Protein AF-A0A0M3J965-F1 (afdb_monomer)

pLDDT: mean 76.83, std 12.23, range [41.34, 92.38]

Structure (mmCIF, N/CA/C/O backbone):
data_AF-A0A0M3J965-F1
#
_entry.id   AF-A0A0M3J965-F1
#
loop_
_atom_site.group_PDB
_atom_site.id
_atom_site.type_symbol
_atom_site.label_atom_id
_atom_site.label_alt_id
_atom_site.label_comp_id
_atom_site.label_asym_id
_atom_site.label_entity_id
_atom_site.label_seq_id
_atom_site.pdbx_PDB_ins_code
_atom_site.Cartn_x
_atom_site.Cartn_y
_atom_site.Cartn_z
_atom_site.occupancy
_atom_site.B_iso_or_equiv
_atom_site.auth_seq_id
_atom_site.auth_comp_id
_atom_site.auth_asym_id
_atom_site.auth_atom_id
_atom_site.pdbx_PDB_model_num
ATOM 1 N N . MET A 1 1 ? -10.597 6.550 -4.125 1.00 47.22 1 MET A N 1
ATOM 2 C CA . MET A 1 1 ? -11.793 6.834 -3.295 1.00 47.22 1 MET A CA 1
ATOM 3 C C . MET A 1 1 ? -11.496 6.841 -1.793 1.00 47.22 1 MET A C 1
ATOM 5 O O . MET A 1 1 ? -12.184 7.554 -1.084 1.00 47.22 1 MET A O 1
ATOM 9 N N . ALA A 1 2 ? -10.464 6.140 -1.300 1.00 57.38 2 ALA A N 1
ATOM 10 C CA . ALA A 1 2 ? -10.104 6.137 0.127 1.00 57.38 2 ALA A CA 1
ATOM 11 C C . ALA A 1 2 ? -9.516 7.458 0.677 1.00 57.38 2 ALA A C 1
ATOM 13 O O . ALA A 1 2 ? -9.455 7.617 1.883 1.00 57.38 2 ALA A O 1
ATOM 14 N N . SER A 1 3 ? -9.083 8.391 -0.177 1.00 63.56 3 SER A N 1
ATOM 15 C CA . SER A 1 3 ? -8.498 9.682 0.228 1.00 63.56 3 SER A CA 1
ATOM 16 C C . SER A 1 3 ? -9.486 10.854 0.233 1.00 63.56 3 SER A C 1
ATOM 18 O O . SER A 1 3 ? -9.107 11.964 0.582 1.00 63.56 3 SER A O 1
ATOM 20 N N . LEU A 1 4 ? -10.724 10.639 -0.228 1.00 69.25 4 LEU A N 1
ATOM 21 C CA . LEU A 1 4 ? -11.723 11.704 -0.407 1.00 69.25 4 LEU A CA 1
ATOM 22 C C . LEU A 1 4 ? -12.618 11.862 0.832 1.00 69.25 4 LEU A C 1
ATOM 24 O O . LEU A 1 4 ? -13.095 12.950 1.124 1.00 69.25 4 LEU A O 1
ATOM 28 N N . LEU A 1 5 ? -12.813 10.772 1.570 1.00 69.06 5 LEU A N 1
ATOM 29 C CA . LEU A 1 5 ? -13.426 10.755 2.893 1.00 69.06 5 LEU A CA 1
ATOM 30 C C . LEU A 1 5 ? -12.266 10.741 3.891 1.00 69.06 5 LEU A C 1
ATOM 32 O O . LEU A 1 5 ? -11.363 9.927 3.712 1.00 69.06 5 LEU A O 1
ATOM 36 N N . SER A 1 6 ? -12.259 11.620 4.891 1.00 68.75 6 SER A N 1
ATOM 37 C CA . SER A 1 6 ? -11.202 11.792 5.906 1.00 68.75 6 SER A CA 1
ATOM 38 C C . SER A 1 6 ? -11.036 10.572 6.833 1.00 68.75 6 SER A C 1
ATOM 40 O O . SER A 1 6 ? -11.155 10.659 8.048 1.00 68.75 6 SER A O 1
ATOM 42 N N . ILE A 1 7 ? -10.785 9.394 6.266 1.00 73.00 7 ILE A N 1
ATOM 43 C CA . ILE A 1 7 ? -10.760 8.101 6.959 1.00 73.00 7 ILE A CA 1
ATOM 44 C C . ILE A 1 7 ? -9.560 7.991 7.915 1.00 73.00 7 ILE A C 1
ATOM 46 O O . ILE A 1 7 ? -9.547 7.130 8.789 1.00 73.00 7 ILE A O 1
ATOM 50 N N . ASP A 1 8 ? -8.574 8.878 7.781 1.00 73.94 8 ASP A N 1
ATOM 51 C CA . ASP A 1 8 ? -7.405 8.939 8.659 1.00 73.94 8 ASP A CA 1
ATOM 52 C C . ASP A 1 8 ? -7.667 9.656 10.001 1.00 73.94 8 ASP A C 1
ATOM 54 O O . ASP A 1 8 ? -6.795 9.629 10.867 1.00 73.94 8 ASP A O 1
ATOM 58 N N . GLU A 1 9 ? -8.852 10.249 10.217 1.00 79.50 9 GLU A N 1
ATOM 59 C CA . GLU A 1 9 ? -9.217 10.871 11.505 1.00 79.50 9 GLU A CA 1
ATOM 60 C C . GLU A 1 9 ? -9.476 9.845 12.619 1.00 79.50 9 GLU A C 1
ATOM 62 O O . GLU A 1 9 ? -9.214 10.125 13.788 1.00 79.50 9 GLU A O 1
ATOM 67 N N . VAL A 1 10 ? -9.977 8.652 12.276 1.00 85.06 10 VAL A N 1
ATOM 68 C CA . VAL A 1 10 ? -10.276 7.593 13.250 1.00 85.06 10 VAL A CA 1
ATOM 69 C C . VAL A 1 10 ? -9.275 6.458 13.088 1.00 85.06 10 VAL A C 1
ATOM 71 O O . VAL A 1 10 ? -9.295 5.709 12.108 1.00 85.06 10 VAL A O 1
ATOM 74 N N . GLN A 1 11 ? -8.404 6.321 14.083 1.00 88.12 11 GLN A N 1
ATOM 75 C CA . GLN A 1 11 ? -7.373 5.292 14.130 1.00 88.12 11 GLN A CA 1
ATOM 76 C C . GLN A 1 11 ? -7.727 4.213 15.150 1.00 88.12 11 GLN A C 1
ATOM 78 O O . GLN A 1 11 ? -8.339 4.481 16.183 1.00 88.12 11 GLN A O 1
ATOM 83 N N . TYR A 1 12 ? -7.314 2.988 14.850 1.00 87.50 12 TYR A N 1
ATOM 84 C CA . TYR A 1 12 ? -7.466 1.836 15.725 1.00 87.50 12 TYR A CA 1
ATOM 85 C C . TYR A 1 12 ? -6.090 1.300 16.100 1.00 87.50 12 TYR A C 1
ATOM 87 O O . TYR A 1 12 ? -5.164 1.288 15.284 1.00 87.50 12 TYR A O 1
ATOM 95 N N . GLU A 1 13 ? -5.982 0.828 17.335 1.00 89.00 13 GLU A N 1
ATOM 96 C CA . GLU A 1 13 ? -4.768 0.221 17.857 1.00 89.00 13 GLU A CA 1
ATOM 97 C C . GLU A 1 13 ? -4.717 -1.268 17.487 1.00 89.00 13 GLU A C 1
ATOM 99 O O . GLU A 1 13 ? -5.647 -2.040 17.744 1.00 89.00 13 GLU A O 1
ATOM 104 N N . CYS A 1 14 ? -3.616 -1.685 16.863 1.00 89.06 14 CYS A N 1
ATOM 105 C CA . CYS A 1 14 ? -3.306 -3.097 16.671 1.00 89.06 14 CYS A CA 1
ATOM 106 C C . CYS A 1 14 ? -2.691 -3.688 17.952 1.00 89.06 14 CYS A C 1
ATOM 108 O O . CYS A 1 14 ? -2.059 -2.982 18.727 1.00 89.06 14 CYS A O 1
ATOM 110 N N . SER A 1 15 ? -2.747 -5.014 18.133 1.00 84.81 15 SER A N 1
ATOM 111 C CA . SER A 1 15 ? -2.107 -5.712 19.267 1.00 84.81 15 SER A CA 1
ATOM 112 C C . SER A 1 15 ? -0.594 -5.464 19.414 1.00 84.81 15 SER A C 1
ATOM 114 O O . SER A 1 15 ? -0.018 -5.838 20.428 1.00 84.81 15 SER A O 1
ATOM 116 N N . CYS A 1 16 ? 0.062 -4.895 18.399 1.00 85.62 16 CYS A N 1
ATOM 117 C CA . CYS A 1 16 ? 1.473 -4.509 18.428 1.00 85.62 16 CYS A CA 1
ATOM 118 C C . CYS A 1 16 ? 1.728 -3.064 18.901 1.00 85.62 16 CYS A C 1
ATOM 120 O O . CYS A 1 16 ? 2.887 -2.665 18.941 1.00 85.62 16 CYS A O 1
ATOM 122 N N . GLY A 1 17 ? 0.686 -2.282 19.215 1.00 86.25 17 GLY A N 1
ATOM 123 C CA . GLY A 1 17 ? 0.785 -0.874 19.630 1.00 86.25 17 GLY A CA 1
ATOM 124 C C . GLY A 1 17 ? 0.841 0.145 18.483 1.00 86.25 17 GLY A C 1
ATOM 125 O O . GLY A 1 17 ? 1.032 1.332 18.727 1.00 86.25 17 GLY A O 1
ATOM 126 N N . GLU A 1 18 ? 0.681 -0.298 17.231 1.00 87.56 18 GLU A N 1
ATOM 127 C CA . GLU A 1 18 ? 0.645 0.593 16.063 1.00 87.56 18 GLU A CA 1
ATOM 128 C C . GLU A 1 18 ? -0.777 1.119 15.831 1.00 87.56 18 GLU A C 1
ATOM 130 O O . GLU A 1 18 ? -1.736 0.336 15.815 1.00 87.56 18 GLU A O 1
ATOM 135 N N . TRP A 1 19 ? -0.898 2.426 15.591 1.00 86.25 19 TRP A N 1
ATOM 136 C CA . TRP A 1 19 ? -2.164 3.102 15.312 1.00 86.25 19 TRP A CA 1
ATOM 137 C C . TRP A 1 19 ? -2.344 3.265 13.808 1.00 86.25 19 TRP A C 1
ATOM 139 O O . TRP A 1 19 ? -1.516 3.859 13.123 1.00 86.25 19 TRP A O 1
ATOM 149 N N . SER A 1 20 ? -3.433 2.726 13.265 1.00 86.88 20 SER A N 1
ATOM 150 C CA . SER A 1 20 ? -3.720 2.863 11.835 1.00 86.88 20 SER A CA 1
ATOM 151 C C . SER A 1 20 ? -5.213 2.934 11.548 1.00 86.88 20 SER A C 1
ATOM 153 O O . SER A 1 20 ? -6.047 2.447 12.311 1.00 86.88 20 SER A O 1
ATOM 155 N N . SER A 1 21 ? -5.560 3.580 10.439 1.00 87.44 21 SER A N 1
ATOM 156 C CA . SER A 1 21 ? -6.936 3.707 9.959 1.00 87.44 21 SER A CA 1
ATOM 157 C C . SER A 1 21 ? -7.501 2.332 9.589 1.00 87.44 21 SER A C 1
ATOM 159 O O . SER A 1 21 ? -6.781 1.474 9.068 1.00 87.44 21 SER A O 1
ATOM 161 N N . LEU A 1 22 ? -8.811 2.137 9.771 1.00 85.56 22 LEU A N 1
ATOM 162 C CA . LEU A 1 22 ? -9.478 0.844 9.541 1.00 85.56 22 LEU A CA 1
ATOM 163 C C . LEU A 1 22 ? -9.214 0.256 8.139 1.00 85.56 22 LEU A C 1
ATOM 165 O O . LEU A 1 22 ? -9.079 -0.952 7.991 1.00 85.56 22 LEU A O 1
ATOM 169 N N . ASN A 1 23 ? -9.063 1.105 7.118 1.00 84.94 23 ASN A N 1
ATOM 170 C CA . ASN A 1 23 ? -8.799 0.690 5.733 1.00 84.94 23 ASN A CA 1
ATOM 171 C C . ASN A 1 23 ? -7.452 -0.016 5.515 1.00 84.94 23 ASN A C 1
ATOM 173 O O . ASN A 1 23 ? -7.268 -0.659 4.484 1.00 84.94 23 ASN A O 1
ATOM 177 N N . ARG A 1 24 ? -6.492 0.155 6.430 1.00 84.50 24 ARG A N 1
ATOM 178 C CA . ARG A 1 24 ? -5.150 -0.447 6.343 1.00 84.50 24 ARG A CA 1
ATOM 179 C C . ARG A 1 24 ? -4.996 -1.669 7.253 1.00 84.50 24 ARG A C 1
ATOM 181 O O . ARG A 1 24 ? -3.961 -2.330 7.212 1.00 84.50 24 ARG A O 1
ATOM 188 N N . LEU A 1 25 ? -6.001 -1.945 8.081 1.00 88.38 25 LEU A N 1
ATOM 189 C CA . LEU A 1 25 ? -6.025 -3.050 9.030 1.00 88.38 25 LEU A CA 1
ATOM 190 C C . LEU A 1 25 ? -6.724 -4.268 8.420 1.00 88.38 25 LEU A C 1
ATOM 192 O O . LEU A 1 25 ? -7.682 -4.152 7.659 1.00 88.38 25 LEU A O 1
ATOM 196 N N . TYR A 1 26 ? -6.269 -5.453 8.812 1.00 89.56 26 TYR A N 1
ATOM 197 C CA . TYR A 1 26 ? -6.848 -6.734 8.426 1.00 89.56 26 TYR A CA 1
ATOM 198 C C . TYR A 1 26 ? -7.578 -7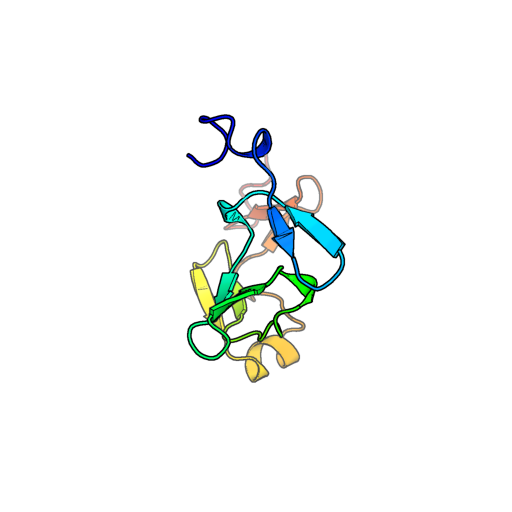.361 9.611 1.00 89.56 26 TYR A C 1
ATOM 200 O O . TYR A 1 26 ? -7.086 -7.349 10.739 1.00 89.56 26 TYR A O 1
ATOM 208 N N . PHE A 1 27 ? -8.741 -7.959 9.362 1.00 89.56 27 PHE A N 1
ATOM 209 C CA . PHE A 1 27 ? -9.474 -8.706 10.381 1.00 89.56 27 PHE A CA 1
ATOM 210 C C . PHE A 1 27 ? -9.177 -10.204 10.273 1.00 89.56 27 PHE A C 1
ATOM 212 O O . PHE A 1 27 ? -9.518 -10.847 9.277 1.00 89.56 27 PHE A O 1
ATOM 219 N N . CYS A 1 28 ? -8.574 -10.779 11.315 1.00 89.31 28 CYS A N 1
ATOM 220 C CA . CYS A 1 28 ? -8.344 -12.218 11.384 1.00 89.31 28 CYS A CA 1
ATOM 221 C C . CYS A 1 28 ? -9.575 -12.927 11.963 1.00 89.31 28 CYS A C 1
ATOM 223 O O . CYS A 1 28 ? -9.888 -12.769 13.144 1.00 89.31 28 CYS A O 1
ATOM 225 N N . ARG A 1 29 ? -10.238 -13.768 11.158 1.00 90.56 29 ARG A N 1
ATOM 226 C CA . ARG A 1 29 ? -11.413 -14.545 11.601 1.00 90.56 29 ARG A CA 1
ATOM 227 C C . ARG A 1 29 ? -11.085 -15.594 12.667 1.00 90.56 29 ARG A C 1
ATOM 229 O O . ARG A 1 29 ? -11.943 -15.889 13.486 1.00 90.56 29 ARG A O 1
ATOM 236 N N . HIS A 1 30 ? -9.864 -16.131 12.685 1.00 92.38 30 HIS A N 1
ATOM 237 C CA . HIS A 1 30 ? -9.462 -17.164 13.649 1.00 92.38 30 HIS A CA 1
ATOM 238 C C . HIS A 1 30 ? -9.229 -16.607 15.057 1.00 92.38 30 HIS A C 1
ATOM 240 O O . HIS A 1 30 ? -9.550 -17.263 16.039 1.00 92.38 30 HIS A O 1
ATOM 246 N N . CYS A 1 31 ? -8.674 -15.396 15.157 1.00 88.00 31 CYS A N 1
ATOM 247 C CA . CYS A 1 31 ? -8.352 -14.762 16.438 1.00 88.00 31 CYS A CA 1
ATOM 248 C C . CYS A 1 31 ? -9.385 -13.707 16.857 1.00 88.00 31 CYS A C 1
ATOM 250 O O . CYS A 1 31 ? -9.277 -13.166 17.953 1.00 88.00 31 CYS A O 1
ATOM 252 N N . SER A 1 32 ? -10.350 -13.367 15.990 1.00 89.69 32 SER A N 1
ATOM 253 C CA . SER A 1 32 ? -11.308 -12.262 16.182 1.00 89.69 32 SER A CA 1
ATOM 254 C C . SER A 1 32 ? -10.641 -10.934 16.582 1.00 89.69 32 SER A C 1
ATOM 256 O O . SER A 1 32 ? -11.154 -10.182 17.403 1.00 89.69 32 SER A O 1
ATOM 258 N N . GLN A 1 33 ? -9.468 -10.650 16.010 1.00 87.62 33 GLN A N 1
ATOM 259 C CA . GLN A 1 33 ? -8.638 -9.485 16.330 1.00 87.62 33 GLN A CA 1
ATOM 260 C C . GLN A 1 33 ? -8.196 -8.763 15.054 1.00 87.62 33 GLN A C 1
ATOM 262 O O . GLN A 1 33 ? -8.010 -9.389 14.004 1.00 87.62 33 GLN A O 1
ATOM 267 N N . LEU A 1 34 ? -7.987 -7.449 15.168 1.00 88.06 34 LEU A N 1
ATOM 268 C CA . LEU A 1 34 ? -7.396 -6.623 14.117 1.00 88.06 34 LEU A CA 1
ATOM 269 C C . LEU A 1 34 ? -5.875 -6.821 14.075 1.00 88.06 34 LEU A C 1
ATOM 271 O O . LEU A 1 34 ? -5.216 -6.916 15.112 1.00 88.06 34 LEU A O 1
ATOM 275 N N . LYS A 1 35 ? -5.325 -6.893 12.864 1.00 89.81 35 LYS A N 1
ATOM 276 C CA . LYS A 1 35 ? -3.894 -7.027 12.589 1.00 89.81 35 LYS A CA 1
ATOM 277 C C . LYS A 1 35 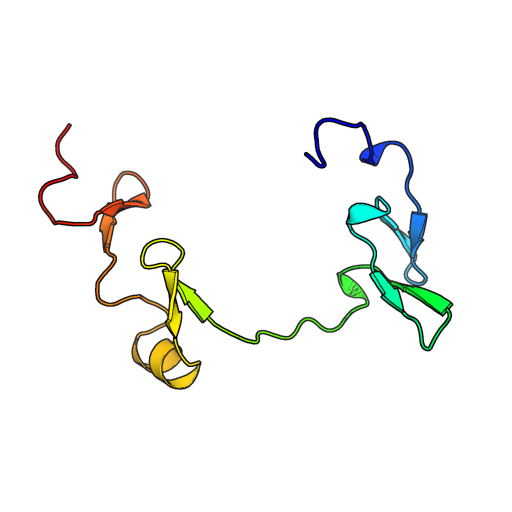? 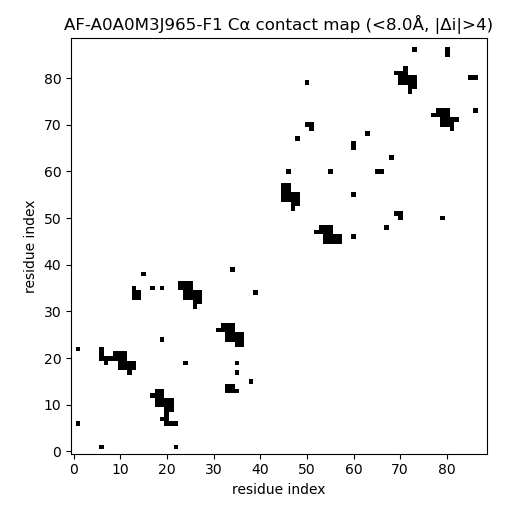-3.465 -5.936 11.617 1.00 89.81 35 LYS A C 1
ATOM 279 O O . LYS A 1 35 ? -4.113 -5.716 10.598 1.00 89.81 35 LYS A O 1
ATOM 284 N N . CYS A 1 36 ? -2.369 -5.258 11.928 1.00 89.25 36 CYS A N 1
ATOM 285 C CA . CYS A 1 36 ? -1.749 -4.308 11.015 1.00 89.25 36 CYS A CA 1
ATOM 286 C C . CYS A 1 36 ? -0.962 -5.028 9.919 1.00 89.25 36 CYS A C 1
ATOM 288 O O . CYS A 1 36 ? -0.664 -6.219 10.023 1.00 89.25 36 CYS A O 1
ATOM 290 N N . TYR A 1 37 ? -0.589 -4.273 8.888 1.00 86.00 37 TYR A N 1
ATOM 291 C CA . TYR A 1 37 ? 0.231 -4.755 7.780 1.00 86.00 37 TYR A CA 1
ATOM 292 C C . TYR A 1 37 ? 1.545 -5.418 8.237 1.00 86.00 37 TYR A C 1
ATOM 294 O O . TYR A 1 37 ? 1.968 -6.398 7.639 1.00 86.00 37 TYR A O 1
ATOM 302 N N . PHE A 1 38 ? 2.150 -4.954 9.336 1.00 86.50 38 PHE A N 1
ATOM 303 C CA . PHE A 1 38 ? 3.380 -5.543 9.882 1.00 86.50 38 PHE A CA 1
ATOM 304 C C . PHE A 1 38 ? 3.154 -6.839 10.672 1.00 86.50 38 PHE A C 1
ATOM 306 O O . PHE A 1 38 ? 4.056 -7.667 10.762 1.00 86.50 38 PHE A O 1
ATOM 313 N N . CYS A 1 39 ? 1.970 -7.029 11.264 1.00 87.56 39 CYS A N 1
ATOM 314 C CA . CYS A 1 39 ? 1.638 -8.252 11.999 1.00 87.56 39 CYS A CA 1
ATOM 315 C C . CYS A 1 39 ? 1.251 -9.416 11.081 1.00 87.56 39 CYS A C 1
ATOM 317 O O . CYS A 1 39 ? 1.184 -10.553 11.548 1.00 87.56 39 CYS A O 1
ATOM 319 N N . VAL A 1 40 ? 0.931 -9.140 9.817 1.00 87.50 40 VAL A N 1
ATOM 320 C CA . VAL A 1 40 ? 0.549 -10.152 8.832 1.00 87.50 40 VAL A CA 1
ATOM 321 C C . VAL A 1 40 ? 1.778 -10.540 8.012 1.00 87.50 40 VAL A C 1
ATOM 323 O O . VAL A 1 40 ? 2.567 -9.691 7.607 1.00 87.50 40 VAL A O 1
ATOM 326 N N . SER A 1 41 ? 1.943 -11.835 7.748 1.00 85.81 41 SER A N 1
ATOM 327 C CA . SER A 1 41 ? 2.954 -12.329 6.815 1.00 85.81 41 SER A CA 1
ATOM 328 C C . SER A 1 41 ? 2.543 -11.990 5.383 1.00 85.81 41 SER A C 1
ATOM 330 O O . SER A 1 41 ? 1.533 -12.497 4.894 1.00 85.81 41 SER A O 1
ATOM 332 N N . GLN A 1 42 ? 3.313 -11.138 4.707 1.00 83.25 42 GLN A N 1
ATOM 333 C CA . GLN A 1 42 ? 3.089 -10.865 3.292 1.00 83.25 42 GLN A CA 1
ATOM 334 C C . GLN A 1 42 ? 3.760 -11.934 2.429 1.00 83.25 42 GLN A C 1
ATOM 336 O O . GLN A 1 42 ? 4.979 -12.099 2.464 1.00 83.25 42 GLN A O 1
ATOM 341 N N . GLU A 1 43 ? 2.963 -12.591 1.598 1.00 81.81 43 GLU A N 1
ATOM 342 C CA . GLU A 1 43 ? 3.435 -13.527 0.584 1.00 81.81 43 GLU A CA 1
ATOM 343 C C . GLU A 1 43 ? 3.341 -12.878 -0.803 1.00 81.81 43 GLU A C 1
ATOM 345 O O . GLU A 1 43 ? 2.476 -12.040 -1.068 1.00 81.81 43 GLU A O 1
ATOM 350 N N . LEU A 1 44 ? 4.297 -13.199 -1.677 1.00 76.88 44 LEU A N 1
ATOM 351 C CA . LEU A 1 44 ? 4.317 -12.720 -3.058 1.00 76.88 44 LEU A CA 1
ATOM 352 C C . LEU A 1 44 ? 3.798 -13.832 -3.969 1.00 76.88 44 LEU A C 1
ATOM 354 O O . LEU A 1 44 ? 4.536 -14.772 -4.257 1.00 76.88 44 LEU A O 1
ATOM 358 N N . ASP A 1 45 ? 2.560 -13.698 -4.441 1.00 72.31 45 ASP A N 1
ATOM 359 C CA . ASP A 1 45 ? 1.928 -14.721 -5.282 1.00 72.31 45 ASP A CA 1
ATOM 360 C C . ASP A 1 45 ? 2.390 -14.658 -6.741 1.00 72.31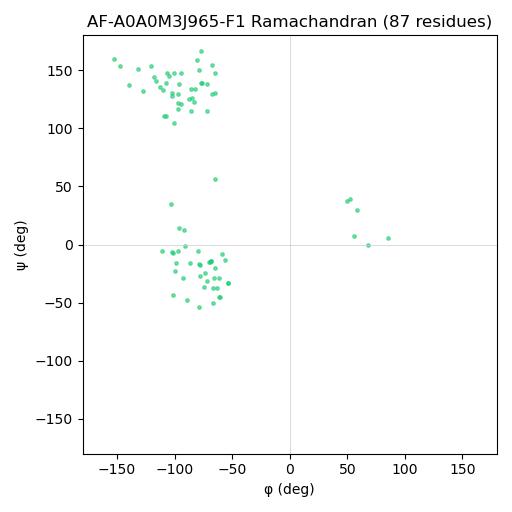 45 ASP A C 1
ATOM 362 O O . ASP A 1 45 ? 2.848 -15.646 -7.315 1.00 72.31 45 ASP A O 1
ATOM 366 N N . THR A 1 46 ? 2.272 -13.489 -7.375 1.00 78.62 46 THR A N 1
ATOM 367 C CA . THR A 1 46 ? 2.567 -13.326 -8.803 1.00 78.62 46 THR A CA 1
ATOM 368 C C . THR A 1 46 ? 3.288 -12.017 -9.077 1.00 78.62 46 THR A C 1
ATOM 370 O O . THR A 1 46 ? 2.946 -10.959 -8.547 1.00 78.62 46 THR A O 1
ATOM 373 N N . THR A 1 47 ? 4.302 -12.084 -9.936 1.00 82.12 47 THR A N 1
ATOM 374 C CA . THR A 1 47 ? 4.992 -10.895 -10.432 1.00 82.12 47 THR A CA 1
ATOM 375 C C . THR A 1 47 ? 4.348 -10.504 -11.751 1.00 82.12 47 THR A C 1
ATOM 377 O O . THR A 1 47 ? 4.361 -11.291 -12.693 1.00 82.12 47 THR A O 1
ATOM 380 N N . PHE A 1 48 ? 3.806 -9.295 -11.854 1.00 82.44 48 PHE A N 1
ATOM 381 C CA . PHE A 1 48 ? 3.210 -8.801 -13.096 1.00 82.44 48 PHE A CA 1
ATOM 382 C C . PHE A 1 48 ? 3.912 -7.536 -13.586 1.00 82.44 48 PHE A C 1
ATOM 384 O O . PHE A 1 48 ? 4.505 -6.780 -12.808 1.00 82.44 48 PHE A O 1
ATOM 391 N N . CYS A 1 49 ? 3.864 -7.298 -14.896 1.00 79.19 49 CYS A N 1
ATOM 392 C CA . CYS A 1 49 ? 4.335 -6.041 -15.466 1.00 79.19 49 CYS A CA 1
ATOM 393 C C . CYS A 1 49 ? 3.191 -5.012 -15.466 1.00 79.19 49 CYS A C 1
ATOM 395 O O . CYS A 1 49 ? 2.165 -5.276 -16.081 1.00 79.19 49 CYS A O 1
ATOM 397 N N . PRO A 1 50 ? 3.350 -3.812 -14.875 1.00 77.75 50 PRO A N 1
ATOM 398 C CA . PRO A 1 50 ? 2.274 -2.813 -14.826 1.00 77.75 50 PRO A CA 1
ATOM 399 C C . PRO A 1 50 ? 1.915 -2.214 -16.195 1.00 77.75 50 PRO A C 1
ATOM 401 O O . PRO A 1 50 ? 0.889 -1.561 -16.325 1.00 77.75 50 PRO A O 1
ATOM 404 N N . TYR A 1 51 ? 2.765 -2.412 -17.205 1.00 75.31 51 TYR A N 1
ATOM 405 C CA . TYR A 1 51 ? 2.600 -1.837 -18.542 1.00 75.31 51 TYR A CA 1
ATOM 406 C C . TYR A 1 51 ? 2.058 -2.841 -19.552 1.00 75.31 51 TYR A C 1
ATOM 408 O O . TYR A 1 51 ? 1.181 -2.525 -20.345 1.00 75.31 51 TYR A O 1
ATOM 416 N N . CYS A 1 52 ? 2.603 -4.054 -19.511 1.00 77.19 52 CYS A N 1
ATOM 417 C CA . CYS A 1 52 ? 2.218 -5.142 -20.391 1.00 77.19 52 CYS A CA 1
ATOM 418 C C . CYS A 1 52 ? 1.005 -5.927 -19.800 1.00 77.19 52 CYS A C 1
ATOM 420 O O . CYS A 1 52 ? 0.360 -6.672 -20.520 1.00 77.19 52 CYS A O 1
ATOM 422 N N . LEU A 1 53 ? 0.683 -5.756 -18.503 1.00 81.56 53 LEU A N 1
ATOM 423 C CA . LEU A 1 53 ? -0.359 -6.471 -17.728 1.00 81.56 53 LEU A CA 1
ATOM 424 C C . LEU A 1 53 ? -0.244 -8.008 -17.715 1.00 81.56 53 LEU A C 1
ATOM 426 O O . LEU A 1 53 ? -1.090 -8.680 -17.133 1.00 81.56 53 LEU A O 1
ATOM 430 N N . ASP A 1 54 ? 0.841 -8.551 -18.265 1.00 78.88 54 ASP A N 1
ATOM 431 C CA . ASP A 1 54 ? 1.153 -9.974 -18.217 1.00 78.88 54 ASP A CA 1
ATOM 432 C C . ASP A 1 54 ? 1.694 -10.402 -16.850 1.00 78.88 54 ASP A C 1
ATOM 434 O O . ASP A 1 54 ? 2.538 -9.730 -16.232 1.00 78.88 54 ASP A O 1
ATOM 438 N N . ASN A 1 55 ? 1.230 -11.571 -16.414 1.00 81.06 55 ASN A N 1
ATOM 439 C CA . ASN A 1 55 ? 1.759 -12.295 -15.272 1.00 81.06 55 ASN A CA 1
ATOM 440 C C . ASN A 1 55 ? 2.992 -13.110 -15.688 1.00 81.06 55 ASN A C 1
ATOM 442 O O . ASN A 1 55 ? 2.984 -13.831 -16.680 1.00 81.06 55 ASN A O 1
ATOM 446 N N . PHE A 1 56 ? 4.048 -13.033 -14.885 1.00 80.44 56 PHE A N 1
ATOM 447 C CA . PHE A 1 56 ? 5.263 -13.820 -15.059 1.00 80.44 56 PHE A CA 1
ATOM 448 C C . PHE A 1 56 ? 5.450 -14.746 -13.866 1.00 80.44 56 PHE A C 1
ATOM 450 O O . PHE A 1 56 ? 5.231 -14.367 -12.710 1.00 80.44 56 PHE A O 1
ATOM 457 N N . SER A 1 57 ? 5.903 -15.966 -14.144 1.00 80.88 57 SER A N 1
ATOM 458 C CA . SER A 1 57 ? 6.286 -16.896 -13.087 1.00 80.88 57 SER A CA 1
ATOM 459 C C . SER A 1 57 ? 7.537 -16.397 -12.349 1.00 80.88 57 SER A C 1
ATOM 461 O O . SER A 1 57 ? 8.381 -15.682 -12.900 1.00 80.88 57 SER A O 1
ATOM 463 N N . THR A 1 58 ? 7.707 -16.803 -11.090 1.00 77.75 58 THR A N 1
ATOM 464 C CA . THR A 1 58 ? 8.895 -16.448 -10.293 1.00 77.75 58 THR A CA 1
ATOM 465 C C . THR A 1 58 ? 10.199 -16.977 -10.908 1.00 77.75 58 THR A C 1
ATOM 467 O O . THR A 1 58 ? 11.246 -16.343 -10.762 1.00 77.75 58 THR A O 1
ATOM 470 N N . GLY A 1 59 ? 10.145 -18.096 -11.641 1.00 78.62 59 GLY A N 1
ATOM 471 C CA . GLY A 1 59 ? 11.281 -18.663 -12.374 1.00 78.62 59 GLY A CA 1
ATOM 472 C C . GLY A 1 59 ? 11.740 -17.778 -13.535 1.00 78.62 59 GLY A C 1
ATOM 473 O O . GLY A 1 59 ? 12.916 -17.414 -13.615 1.00 78.62 59 GLY A O 1
ATOM 474 N N . GLU A 1 60 ? 10.807 -17.356 -14.390 1.00 77.38 60 GLU A N 1
ATOM 475 C CA . GLU A 1 60 ? 11.100 -16.458 -15.516 1.00 77.38 60 GLU A CA 1
ATOM 476 C C . GLU A 1 60 ? 11.529 -15.068 -15.039 1.00 77.38 60 GLU A C 1
ATOM 478 O O . GLU A 1 60 ? 12.449 -14.469 -15.604 1.00 77.38 60 GLU A O 1
ATOM 483 N N . ALA A 1 61 ? 10.914 -14.568 -13.962 1.00 77.62 61 ALA A N 1
ATOM 484 C CA . ALA A 1 61 ? 11.284 -13.300 -13.348 1.00 77.62 61 ALA A CA 1
ATOM 485 C C . ALA A 1 61 ? 12.743 -13.320 -12.862 1.00 77.62 61 ALA A C 1
ATOM 487 O O . ALA A 1 61 ? 13.505 -12.403 -13.177 1.00 77.62 61 ALA A O 1
ATOM 488 N N . ARG A 1 62 ? 13.182 -14.392 -12.187 1.00 80.50 62 ARG A N 1
ATOM 489 C CA . ARG A 1 62 ? 14.587 -14.547 -11.764 1.00 80.50 62 ARG A CA 1
ATOM 490 C C . ARG A 1 62 ? 15.542 -14.576 -12.952 1.00 80.50 62 ARG A C 1
ATOM 492 O O . ARG A 1 62 ? 16.552 -13.873 -12.933 1.00 80.50 62 ARG A O 1
ATOM 499 N N . GLN A 1 63 ? 15.207 -15.326 -14.001 1.00 80.12 63 GLN A N 1
ATOM 500 C CA . GLN A 1 63 ? 16.048 -15.428 -15.195 1.00 80.12 63 GLN A CA 1
ATOM 501 C C . GLN A 1 63 ? 16.189 -14.080 -15.919 1.00 80.12 63 GLN A C 1
ATOM 503 O O . GLN A 1 63 ? 17.276 -13.723 -16.375 1.00 80.12 63 GLN A O 1
ATOM 508 N N . LYS A 1 64 ? 15.112 -13.287 -15.961 1.00 76.50 64 LYS A N 1
ATOM 509 C CA . LYS A 1 64 ? 15.079 -11.957 -16.587 1.00 76.50 64 LYS A CA 1
ATOM 510 C C . LYS A 1 64 ? 15.410 -10.80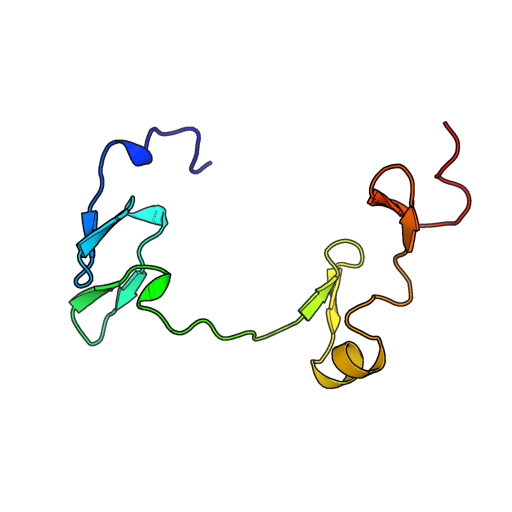7 -15.623 1.00 76.50 64 LYS A C 1
ATOM 512 O O . LYS A 1 64 ? 15.200 -9.644 -15.966 1.00 76.50 64 LYS A O 1
ATOM 517 N N . LYS A 1 65 ? 15.942 -11.094 -14.424 1.00 79.81 65 LYS A N 1
ATOM 518 C CA . LYS A 1 65 ? 16.299 -10.099 -13.386 1.00 79.81 65 LYS A CA 1
ATOM 519 C C . LYS A 1 65 ? 15.143 -9.144 -13.033 1.00 79.81 65 LYS A C 1
ATOM 521 O O . LYS A 1 65 ? 15.359 -7.946 -12.854 1.00 79.81 65 LYS A O 1
ATOM 526 N N . ASN A 1 66 ? 13.919 -9.671 -12.965 1.00 73.69 66 ASN A N 1
ATOM 527 C CA . ASN A 1 66 ? 12.664 -8.952 -12.718 1.00 73.69 66 ASN A CA 1
ATOM 528 C C . ASN A 1 66 ? 12.371 -7.83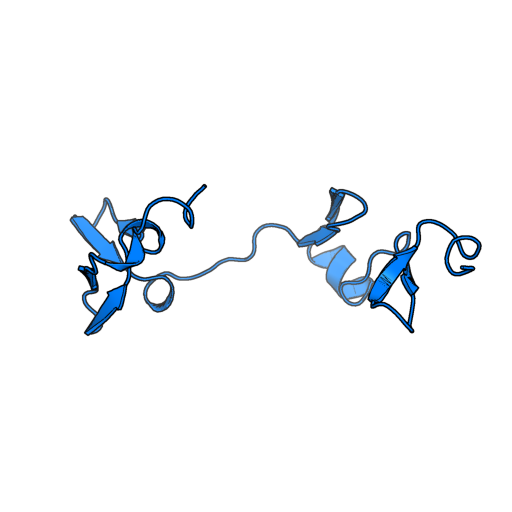8 -13.742 1.00 73.69 66 ASN A C 1
ATOM 530 O O . ASN A 1 66 ? 11.741 -6.832 -13.416 1.00 73.69 66 ASN A O 1
ATOM 534 N N . ARG A 1 67 ? 12.845 -7.993 -14.985 1.00 73.94 67 ARG A N 1
ATOM 535 C CA . ARG A 1 67 ? 12.582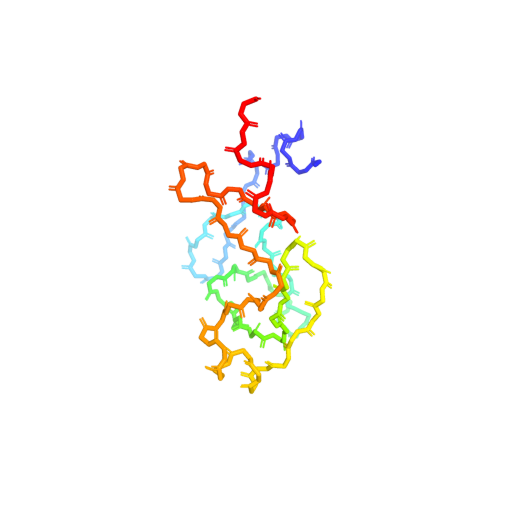 -7.061 -16.088 1.00 73.94 67 ARG A CA 1
ATOM 536 C C . ARG A 1 67 ? 11.723 -7.730 -17.152 1.00 73.94 67 ARG A C 1
ATOM 538 O O . ARG A 1 67 ? 11.980 -8.862 -17.553 1.00 73.94 67 ARG A O 1
ATOM 545 N N . CYS A 1 68 ? 10.719 -7.004 -17.632 1.00 74.88 68 CYS A N 1
ATOM 546 C CA . CYS A 1 68 ? 9.968 -7.419 -18.810 1.00 74.88 68 CYS A CA 1
ATOM 547 C C . CYS A 1 68 ? 10.849 -7.246 -20.058 1.00 74.88 68 CYS A C 1
ATOM 549 O O . CYS A 1 68 ? 11.557 -6.249 -20.181 1.00 74.88 68 CYS A O 1
ATOM 551 N N . SER A 1 69 ? 10.812 -8.211 -20.979 1.00 73.44 69 SER A N 1
ATOM 552 C CA . SER A 1 69 ? 11.583 -8.157 -22.232 1.00 73.44 69 SER A CA 1
ATOM 553 C C . SER A 1 69 ? 11.012 -7.165 -23.248 1.00 73.44 69 SER A C 1
ATOM 555 O O . SER A 1 69 ? 11.746 -6.700 -24.107 1.00 73.44 69 SER A O 1
ATOM 557 N N . ASN A 1 70 ? 9.714 -6.863 -23.154 1.00 72.44 70 ASN A N 1
ATOM 558 C CA . A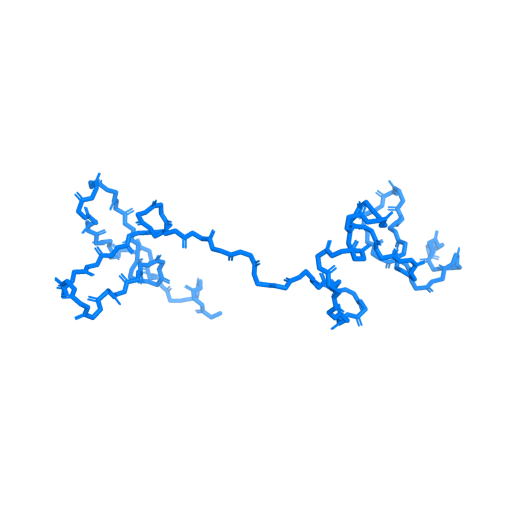SN A 1 70 ? 8.976 -6.081 -24.149 1.00 72.44 70 ASN A CA 1
ATOM 559 C C . ASN A 1 70 ? 8.794 -4.605 -23.751 1.00 72.44 70 ASN A C 1
ATOM 561 O O . ASN A 1 70 ? 8.572 -3.738 -24.585 1.00 72.44 70 ASN A O 1
ATOM 565 N N . CYS A 1 71 ? 8.876 -4.320 -22.453 1.00 73.19 71 CYS A N 1
ATOM 566 C CA . CYS A 1 71 ? 8.565 -3.021 -21.879 1.00 73.19 71 CYS A CA 1
ATOM 567 C C . CYS A 1 71 ? 9.895 -2.331 -21.457 1.00 73.19 71 CYS A C 1
ATOM 569 O O . CYS A 1 71 ? 10.538 -2.763 -20.496 1.00 73.19 71 CYS A O 1
ATOM 571 N N . TYR A 1 72 ? 10.314 -1.258 -22.146 1.00 72.88 72 TYR A N 1
ATOM 572 C CA . TYR A 1 72 ? 11.523 -0.473 -21.818 1.00 72.88 72 TYR A CA 1
ATOM 573 C C . TYR A 1 72 ? 11.163 0.810 -21.057 1.00 72.88 72 TYR A C 1
ATOM 575 O O . TYR A 1 72 ? 10.111 1.398 -21.292 1.00 72.88 72 TYR A O 1
ATOM 583 N N . ARG A 1 73 ? 12.031 1.272 -20.146 1.00 70.25 73 ARG A N 1
ATOM 584 C CA . ARG A 1 73 ? 11.861 2.565 -19.456 1.00 70.25 73 ARG A CA 1
ATOM 585 C C . ARG A 1 73 ? 12.778 3.610 -20.074 1.00 70.25 73 ARG A C 1
ATOM 587 O O . ARG A 1 73 ? 13.974 3.352 -20.208 1.00 70.25 73 ARG A O 1
ATOM 594 N N . CYS A 1 74 ? 12.238 4.779 -20.412 1.00 70.81 74 CYS A N 1
ATOM 595 C CA . CYS A 1 74 ? 13.066 5.881 -20.893 1.00 70.81 74 CYS A CA 1
ATOM 596 C C . CYS A 1 74 ? 13.956 6.388 -19.738 1.00 70.81 74 CYS A C 1
ATOM 598 O O . CYS A 1 74 ? 13.437 6.645 -18.647 1.00 70.81 74 CYS A O 1
ATOM 600 N N . PRO A 1 75 ? 15.281 6.532 -19.932 1.00 75.06 75 PRO A N 1
ATOM 601 C CA . PRO A 1 75 ? 16.211 6.894 -18.858 1.00 75.06 75 PRO A CA 1
ATOM 602 C C . PRO A 1 75 ? 16.028 8.329 -18.340 1.00 75.06 75 PRO A C 1
ATOM 604 O O . PRO A 1 75 ? 16.552 8.656 -17.283 1.00 75.06 75 PRO A O 1
ATOM 607 N N . VAL A 1 76 ? 15.285 9.172 -19.065 1.00 74.06 76 VAL A N 1
ATOM 608 C CA . VAL A 1 76 ? 15.052 10.581 -18.711 1.00 74.06 76 VAL A CA 1
ATOM 609 C C . VAL A 1 76 ? 13.818 10.749 -17.817 1.00 74.06 76 VAL A C 1
ATOM 611 O O . VAL A 1 76 ? 13.896 11.416 -16.793 1.00 74.06 76 VAL A O 1
ATOM 614 N N . CYS A 1 77 ? 12.683 10.133 -18.170 1.00 77.25 77 CYS A N 1
ATOM 615 C CA . CYS A 1 77 ? 11.403 10.326 -17.468 1.00 77.25 77 CYS A CA 1
ATOM 616 C C . CYS A 1 77 ? 10.913 9.096 -16.683 1.00 77.25 77 CYS A C 1
ATOM 618 O O . CYS A 1 77 ? 9.874 9.161 -16.030 1.00 77.25 77 CYS A O 1
ATOM 620 N N . GLY A 1 78 ? 11.594 7.948 -16.777 1.00 70.19 78 GLY A N 1
ATOM 621 C CA . GLY A 1 78 ? 11.226 6.711 -16.072 1.00 70.19 78 GLY A CA 1
ATOM 622 C C . GLY A 1 78 ? 9.921 6.044 -16.534 1.00 70.19 78 GLY A C 1
ATOM 623 O O . GLY A 1 78 ? 9.568 4.978 -16.022 1.00 70.19 78 GLY A O 1
ATOM 624 N N . THR A 1 79 ? 9.226 6.635 -17.510 1.00 72.38 79 THR A N 1
ATOM 625 C CA . THR A 1 79 ? 7.961 6.137 -18.070 1.00 72.38 79 THR A CA 1
ATOM 626 C C . THR A 1 79 ? 8.224 5.000 -19.065 1.00 72.38 79 THR A C 1
ATOM 628 O O . THR A 1 79 ? 9.293 4.943 -19.685 1.00 72.38 79 THR A O 1
ATOM 631 N N . SER A 1 80 ? 7.279 4.063 -19.203 1.00 66.25 80 SER A N 1
ATOM 632 C CA . SER A 1 80 ? 7.359 3.008 -20.219 1.00 66.25 80 SER A CA 1
ATOM 633 C C . SER A 1 80 ? 7.286 3.579 -21.628 1.00 66.25 80 SER A C 1
ATOM 635 O O . SER A 1 80 ? 6.339 4.293 -21.956 1.00 66.25 80 SER A O 1
ATOM 637 N N . CYS A 1 81 ? 8.215 3.177 -22.484 1.00 61.19 81 CYS A N 1
ATOM 638 C CA . CYS A 1 81 ? 8.097 3.367 -23.920 1.00 61.19 81 CYS A CA 1
ATOM 639 C C . CYS A 1 81 ? 7.693 2.043 -24.566 1.00 61.19 81 CYS A C 1
ATOM 641 O O . CYS A 1 81 ? 8.341 1.019 -24.346 1.00 61.19 81 CYS A O 1
ATOM 643 N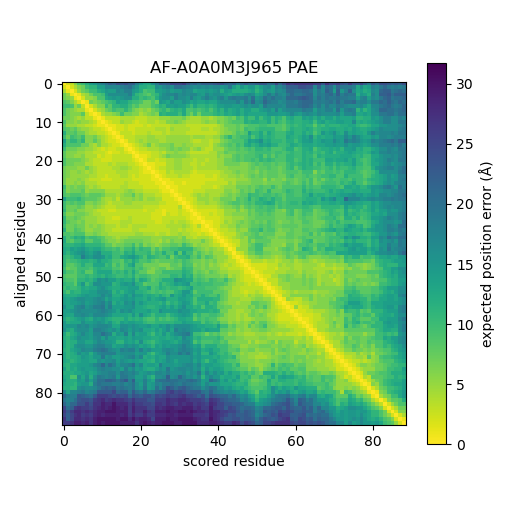 N . PHE A 1 82 ? 6.635 2.078 -25.377 1.00 55.31 82 PHE A N 1
ATOM 644 C CA . PHE A 1 82 ? 6.200 0.932 -26.178 1.00 55.31 82 PHE A CA 1
ATOM 645 C C . PHE A 1 82 ? 7.064 0.737 -27.435 1.00 55.31 82 PHE A C 1
ATOM 647 O O . PHE A 1 82 ? 7.062 -0.350 -27.994 1.00 55.31 82 PHE A O 1
ATOM 654 N N . ASN A 1 83 ? 7.831 1.754 -27.858 1.00 52.66 83 ASN A N 1
ATOM 655 C CA . ASN A 1 83 ? 8.815 1.689 -28.945 1.00 52.66 83 ASN A CA 1
ATOM 656 C C . ASN A 1 83 ? 9.929 2.731 -28.734 1.00 52.66 83 ASN A C 1
ATOM 658 O O . ASN A 1 83 ? 9.714 3.741 -28.063 1.00 52.66 83 ASN A O 1
ATOM 662 N N . TYR A 1 84 ? 11.090 2.544 -29.374 1.00 50.94 84 TYR A N 1
ATOM 663 C CA . TYR A 1 84 ? 12.235 3.482 -29.356 1.00 50.94 84 TYR A CA 1
ATOM 664 C C . TYR A 1 84 ? 11.903 4.894 -29.894 1.00 50.94 84 TYR A C 1
ATOM 666 O O . TYR A 1 84 ? 12.734 5.790 -29.821 1.00 50.94 84 TYR A O 1
ATOM 674 N N . ILE A 1 85 ? 10.702 5.077 -30.455 1.00 50.03 85 ILE A N 1
ATOM 675 C CA . ILE A 1 85 ? 10.275 6.248 -31.231 1.00 50.03 85 ILE A CA 1
ATOM 676 C C . ILE A 1 85 ? 9.458 7.244 -30.385 1.00 50.03 85 ILE A C 1
ATOM 678 O O . ILE A 1 85 ? 9.335 8.402 -30.759 1.00 50.03 85 ILE A O 1
ATOM 682 N N . THR A 1 86 ? 8.937 6.858 -29.214 1.00 47.41 86 THR A N 1
ATOM 683 C CA . THR A 1 86 ? 8.063 7.741 -28.408 1.00 47.41 86 THR A CA 1
ATOM 684 C C . THR A 1 86 ? 8.784 8.505 -27.290 1.00 47.41 86 THR A C 1
ATOM 686 O O . THR A 1 86 ? 8.119 9.029 -26.405 1.00 47.41 86 THR A O 1
ATOM 689 N N . CYS A 1 87 ? 10.124 8.564 -27.289 1.00 41.38 87 CYS A N 1
ATOM 690 C CA . CYS A 1 87 ? 10.888 9.471 -26.409 1.00 41.38 87 CYS A CA 1
ATOM 691 C C . CYS A 1 87 ? 11.417 10.699 -27.185 1.00 41.38 87 CYS A C 1
ATOM 693 O O . CYS A 1 87 ? 12.513 11.192 -26.928 1.00 41.38 87 CYS A O 1
ATOM 695 N N . SER A 1 88 ? 10.638 11.180 -28.157 1.00 41.34 88 SER A N 1
ATOM 696 C CA . SER A 1 88 ? 10.798 12.504 -28.761 1.00 41.34 88 SER A CA 1
ATOM 697 C C . SER A 1 88 ? 9.619 13.365 -28.322 1.00 41.34 88 SER A C 1
ATOM 699 O O . SER A 1 88 ? 8.490 12.880 -28.309 1.00 41.34 88 SER A O 1
ATOM 701 N N . PHE A 1 89 ? 9.941 14.583 -27.888 1.00 42.97 89 PHE A N 1
ATOM 702 C CA . PHE A 1 89 ? 9.003 15.648 -27.540 1.00 42.97 89 PHE A CA 1
ATOM 703 C C . PHE A 1 89 ? 7.852 15.787 -28.540 1.00 42.97 89 PHE A C 1
ATOM 705 O O . PHE A 1 89 ? 8.113 15.619 -29.754 1.00 42.97 89 PHE A O 1
#

InterPro domains:
  IPR008603 Dynactin subunit 4 [PF05502] (22-78)
  IPR008603 Dynactin subunit 4 [PTHR13034] (1-81)

Secondary structure (DSSP, 8-state):
-TTTS-GGGSEEE-TTS-EEEGGG-EEETTTTEEE-TTTS------EE-TTT--EE-HHHHHHTTT--SS-EEPTTT-PEESSTTS---

Foldseek 3Di:
DVVVPPQQVDWDAAPVRDTGGPVQWDQDPVVRGIDGPVRDDDDDDWQADPVVRDTDDPVVCVVVVNDDPQWDADPPPRDTDNDPPPPDD

Solvent-accessible surface area (backbone atoms only — not comparable to full-atom values): 6020 Å² total; per-residue (Å²): 118,79,84,80,51,77,52,75,79,55,64,46,76,24,93,84,75,51,74,40,28,67,92,65,47,43,79,40,82,91,75,76,43,61,34,40,69,86,76,47,88,86,79,87,86,76,52,64,42,95,84,79,69,46,77,42,55,74,68,59,31,61,76,46,71,73,50,65,94,77,62,45,62,42,92,88,78,67,46,77,34,90,50,97,74,71,85,59,135

Organism: Anisakis simplex (NCBI:txid6269)

Sequence (89 aa):
MASLLSIDEVQYECSCGEWSSLNRLYFCRHCSQLKCYFCVSQELDTTFCPYCLDNFSTGEARQKKNRCSNCYRCPVCGTSCFNYITCSF

Nearest PDB structures (foldseek):
  7z8m-assembly1_Y  TM=9.561E-01  e=2.996E-05  Sus scrofa
  8ptk-assembly1_Y  TM=9.401E-01  e=1.218E-04  Sus scrofa
  6znl-assembly1_Y  TM=8.926E-01  e=2.791E-04  Sus scrofa

Radius of gyration: 19.74 Å; Cα contacts (8 Å, |Δi|>4): 93; chains: 1; bounding box: 30×34×51 Å

Mean predicted aligned error: 10.69 Å